Protein AF-A0A455U2C5-F1 (afdb_monomer_lite)

Sequence (178 aa):
MLGRRDIKRYATPMARRLVKVAAYLDAQLLSLKQGSDIDGRQLSRYADRILELHEEDREALLFASRCLSPEPLLVRHCIAVAIHLLDFVGASMPRELRKAIVASGLIHDLGKALVPQVLFKAPHFEASHREAISEHVQLLFDRLHNCQWLSAGIAQAVIRGINERMDGSGYPEGADKG

Secondary structure (DSSP, 8-state):
------GGGSSSHHHHHHHHHHHHHHHHHHHHHTTPPP-HHHHHHHHHHHHHHHHH-HHHHHHHTT--TTS-HHHHHHHHHHHHHHHHH-TTS-HHHHHHHHHHHHHTTGGGGTS-GGGGG-SS--HHHHHHHHHHHHHHHTT-TT-TTS-HHHHIIIIIHTT--TBS--SSS--B--

Organism: NCBI:txid115553

Foldseek 3Di:
DPPDPPLVLFPDPLLSLCVVLLVLLVVVLVCVLVVAFRQQVVLLVVLVVLVVSCVVPVVVLQVSLVRNVVGDPQQSQLSNQLSVQLVVVDDVDDPLLNSLLSSLSNCLQSLQSVFDPVLVVDPDNDPVSVQSSLCSLVSNVVRCPNNVSRPPVSSCCRSQVVQEDCCLPGDDRSDHPD

Structure (mmCIF, N/CA/C/O backbone):
data_AF-A0A455U2C5-F1
#
_entry.id   AF-A0A455U2C5-F1
#
loop_
_atom_site.group_PDB
_atom_site.id
_atom_site.type_symbol
_atom_site.label_atom_id
_atom_site.label_alt_id
_atom_site.label_comp_id
_atom_site.label_asym_id
_atom_site.label_entity_id
_atom_site.label_seq_id
_atom_site.pdbx_PDB_ins_code
_atom_site.Cartn_x
_atom_site.Cartn_y
_atom_site.Cartn_z
_atom_site.occupancy
_atom_site.B_iso_or_equiv
_atom_site.auth_seq_id
_atom_site.auth_comp_id
_atom_site.auth_asym_id
_atom_site.auth_atom_id
_atom_site.pdbx_PDB_model_num
ATOM 1 N N . MET A 1 1 ? 2.029 21.666 -2.057 1.00 36.72 1 MET A N 1
ATOM 2 C CA . MET A 1 1 ? 2.646 21.853 -3.387 1.00 36.72 1 MET A CA 1
ATOM 3 C C . MET A 1 1 ? 3.414 20.576 -3.715 1.00 36.72 1 MET A C 1
ATOM 5 O O . MET A 1 1 ? 4.490 20.375 -3.172 1.00 36.72 1 MET A O 1
ATOM 9 N N . LEU A 1 2 ? 2.824 19.653 -4.485 1.00 45.09 2 LEU A N 1
ATOM 10 C CA . LEU A 1 2 ? 3.528 18.455 -4.963 1.00 45.09 2 LEU A CA 1
ATOM 11 C C . LEU A 1 2 ? 4.598 18.927 -5.952 1.00 45.09 2 LEU A C 1
ATOM 13 O O . LEU A 1 2 ? 4.305 19.171 -7.122 1.00 45.09 2 LEU A O 1
ATOM 17 N N . GLY A 1 3 ? 5.820 19.146 -5.464 1.00 55.16 3 GLY A N 1
ATOM 18 C CA . GLY A 1 3 ? 6.961 19.419 -6.328 1.00 55.16 3 GLY A CA 1
ATOM 19 C C . GLY A 1 3 ? 7.068 18.304 -7.366 1.00 55.16 3 GLY A C 1
ATOM 20 O O . GLY A 1 3 ? 6.919 17.127 -7.034 1.00 55.16 3 GLY A O 1
ATOM 21 N N . ARG A 1 4 ? 7.268 18.667 -8.638 1.00 65.75 4 ARG A N 1
ATOM 22 C CA . ARG A 1 4 ? 7.516 17.699 -9.715 1.00 65.75 4 ARG A CA 1
ATOM 23 C C . ARG A 1 4 ? 8.657 16.782 -9.263 1.00 65.75 4 ARG A C 1
ATOM 25 O O . ARG A 1 4 ? 9.785 17.245 -9.120 1.00 65.75 4 ARG A O 1
ATOM 32 N N . ARG A 1 5 ? 8.358 15.505 -9.004 1.00 78.25 5 ARG A N 1
ATOM 33 C CA . ARG A 1 5 ? 9.378 14.513 -8.650 1.00 78.25 5 ARG A CA 1
ATOM 34 C C . ARG A 1 5 ? 10.386 14.427 -9.789 1.00 78.25 5 ARG A C 1
ATOM 36 O O . ARG A 1 5 ? 10.007 14.157 -10.930 1.00 78.25 5 ARG A O 1
ATOM 43 N N . ASP A 1 6 ? 11.657 14.657 -9.484 1.00 82.81 6 ASP A N 1
ATOM 44 C CA . ASP A 1 6 ? 12.732 14.485 -10.454 1.00 82.81 6 ASP A CA 1
ATOM 45 C C . ASP A 1 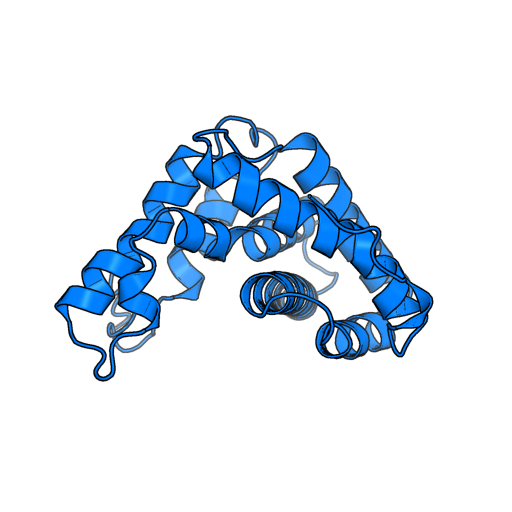6 ? 13.047 12.994 -10.604 1.00 82.81 6 ASP A C 1
ATOM 47 O O . ASP A 1 6 ? 13.771 12.393 -9.808 1.00 82.81 6 ASP A O 1
ATOM 51 N N . ILE A 1 7 ? 12.479 12.395 -11.650 1.00 80.62 7 ILE A N 1
ATOM 52 C CA . ILE A 1 7 ? 12.603 10.970 -11.975 1.00 80.62 7 ILE A CA 1
ATOM 53 C C . ILE A 1 7 ? 14.078 10.551 -12.137 1.00 80.62 7 ILE A C 1
ATOM 55 O O . ILE A 1 7 ? 14.416 9.385 -11.931 1.00 80.62 7 ILE A O 1
ATOM 59 N N . LYS A 1 8 ? 14.993 11.476 -12.459 1.00 79.69 8 LYS A N 1
ATOM 60 C CA . LYS A 1 8 ? 16.416 11.145 -12.619 1.00 79.69 8 LYS A CA 1
ATOM 61 C C . LYS A 1 8 ? 17.093 10.755 -11.301 1.00 79.69 8 LYS A C 1
ATOM 63 O O . LYS A 1 8 ? 18.116 10.080 -11.349 1.00 79.69 8 LYS A O 1
ATOM 68 N N . ARG A 1 9 ? 16.510 11.108 -10.148 1.00 87.25 9 ARG A N 1
ATOM 69 C CA . ARG A 1 9 ? 17.061 10.815 -8.811 1.00 87.25 9 ARG A CA 1
ATOM 70 C C . ARG A 1 9 ? 16.887 9.365 -8.350 1.00 87.25 9 ARG A C 1
ATOM 72 O O . ARG A 1 9 ? 17.484 8.982 -7.351 1.00 87.25 9 ARG A O 1
ATOM 79 N N . TYR A 1 10 ? 16.084 8.559 -9.045 1.00 91.44 10 TYR A N 1
ATOM 80 C CA . TYR A 1 10 ? 15.852 7.161 -8.674 1.00 91.44 10 TYR A CA 1
ATOM 81 C C . TYR A 1 10 ? 16.900 6.261 -9.329 1.00 91.44 10 TYR A C 1
ATOM 83 O O . TYR A 1 10 ? 17.134 6.347 -10.541 1.00 91.44 10 TYR A O 1
ATOM 91 N N . ALA A 1 11 ? 17.493 5.389 -8.511 1.00 89.00 11 ALA A N 1
ATOM 92 C CA . ALA A 1 11 ? 18.678 4.602 -8.849 1.00 89.00 11 ALA A CA 1
ATOM 93 C C . ALA A 1 11 ? 18.453 3.564 -9.961 1.00 89.00 11 ALA A C 1
ATOM 95 O O . ALA A 1 11 ? 19.400 3.213 -10.657 1.00 89.00 11 ALA A O 1
ATOM 96 N N . THR A 1 12 ? 17.217 3.089 -10.160 1.00 94.75 12 THR A N 1
ATOM 97 C CA . THR A 1 12 ? 16.908 2.056 -11.161 1.00 94.75 12 THR A CA 1
ATOM 98 C C . THR A 1 12 ? 15.745 2.448 -12.072 1.00 94.75 12 THR A C 1
ATOM 100 O O . THR A 1 12 ? 14.854 3.199 -11.654 1.00 94.75 12 THR A O 1
ATOM 103 N N . PRO A 1 13 ? 15.690 1.919 -13.311 1.00 95.94 13 PRO A N 1
ATOM 104 C CA . PRO A 1 13 ? 14.524 2.076 -14.179 1.00 95.94 13 PRO A CA 1
ATOM 105 C C . PRO A 1 13 ? 13.225 1.603 -13.517 1.00 95.94 13 PRO A C 1
ATOM 107 O O . PRO A 1 13 ? 12.202 2.274 -13.633 1.00 95.94 13 PRO A O 1
ATOM 110 N N . MET A 1 14 ? 13.268 0.499 -12.765 1.00 97.94 14 MET A N 1
ATOM 111 C CA . MET A 1 14 ? 12.104 -0.015 -12.042 1.00 97.94 14 MET A CA 1
ATOM 112 C C . MET A 1 14 ? 11.643 0.948 -10.932 1.00 97.94 14 MET A C 1
ATOM 114 O O . MET A 1 14 ? 10.457 1.263 -10.845 1.00 97.94 14 MET A O 1
ATOM 118 N N . ALA A 1 15 ? 12.563 1.540 -10.162 1.00 97.31 15 ALA A N 1
ATOM 119 C CA . ALA A 1 15 ? 12.219 2.538 -9.145 1.00 97.31 15 ALA A CA 1
ATOM 120 C C . ALA A 1 15 ? 11.555 3.787 -9.753 1.00 97.31 15 ALA A C 1
ATOM 122 O O . ALA A 1 15 ? 10.581 4.305 -9.209 1.00 97.31 15 ALA A O 1
ATOM 123 N N . ARG A 1 16 ? 11.993 4.219 -10.945 1.00 96.75 16 ARG A N 1
ATOM 124 C CA . ARG A 1 16 ? 11.348 5.317 -11.695 1.00 96.75 16 ARG A CA 1
ATOM 125 C C . ARG A 1 16 ? 9.890 5.018 -12.051 1.00 96.75 16 ARG A C 1
ATOM 127 O O . ARG A 1 16 ? 9.082 5.940 -12.157 1.00 96.75 16 ARG A O 1
ATOM 134 N N . ARG A 1 17 ? 9.528 3.745 -12.228 1.00 97.00 17 ARG A N 1
ATOM 135 C CA . ARG A 1 17 ? 8.152 3.319 -12.543 1.00 97.00 17 ARG A CA 1
ATOM 136 C C . ARG A 1 17 ? 7.239 3.340 -11.315 1.00 97.00 17 ARG A C 1
ATOM 138 O O . ARG A 1 17 ? 6.036 3.536 -11.480 1.00 97.00 17 ARG A O 1
ATOM 145 N N . LEU A 1 18 ? 7.802 3.231 -10.110 1.00 97.94 18 LEU A N 1
ATOM 146 C CA . LEU A 1 18 ? 7.079 3.349 -8.837 1.00 97.94 18 LEU A CA 1
ATOM 147 C C . LEU A 1 18 ? 6.787 4.803 -8.430 1.00 97.94 18 LEU A C 1
ATOM 149 O O . LEU A 1 18 ? 5.923 5.040 -7.592 1.00 97.94 18 LEU A O 1
ATOM 153 N N . VAL A 1 19 ? 7.417 5.792 -9.072 1.00 96.12 19 VAL A N 1
ATOM 154 C CA . VAL A 1 19 ? 7.234 7.232 -8.790 1.00 96.12 19 VAL A CA 1
ATOM 155 C C . VAL A 1 19 ? 5.768 7.662 -8.813 1.00 96.12 19 VAL A C 1
ATOM 157 O O . VAL A 1 19 ? 5.344 8.469 -7.991 1.00 96.12 19 VAL A O 1
ATOM 160 N N . LYS A 1 20 ? 4.970 7.130 -9.747 1.00 96.31 20 LYS A N 1
ATOM 161 C CA . LYS A 1 20 ? 3.538 7.462 -9.829 1.00 96.31 20 LYS A CA 1
ATOM 162 C C . LYS A 1 20 ? 2.725 6.829 -8.696 1.00 96.31 20 LYS A C 1
ATOM 164 O O . LYS A 1 20 ? 1.786 7.459 -8.226 1.00 96.31 20 LYS A O 1
ATOM 169 N N . VAL A 1 21 ? 3.116 5.637 -8.236 1.00 98.31 21 VAL A N 1
ATOM 170 C CA . VAL A 1 21 ? 2.519 4.992 -7.055 1.00 98.31 21 VAL A CA 1
ATOM 171 C C . VAL A 1 21 ? 2.825 5.830 -5.815 1.00 98.31 21 VAL A C 1
ATOM 173 O O . VAL A 1 21 ? 1.915 6.191 -5.079 1.00 98.31 21 VAL A O 1
ATOM 176 N N . ALA A 1 22 ? 4.087 6.230 -5.635 1.00 97.94 22 ALA A N 1
ATOM 177 C CA . ALA A 1 22 ? 4.491 7.092 -4.528 1.00 97.94 22 ALA A CA 1
ATOM 178 C C . ALA A 1 22 ? 3.760 8.444 -4.551 1.00 97.94 22 ALA A C 1
ATOM 180 O O . ALA A 1 22 ? 3.251 8.896 -3.528 1.00 97.94 22 ALA A O 1
ATOM 181 N N . ALA A 1 23 ? 3.622 9.048 -5.737 1.00 97.06 23 ALA A N 1
ATOM 182 C CA . ALA A 1 23 ? 2.879 10.292 -5.914 1.00 97.06 23 ALA A CA 1
ATOM 183 C C . ALA A 1 23 ? 1.405 10.185 -5.556 1.00 97.06 23 ALA A C 1
ATOM 185 O O . ALA A 1 23 ? 0.847 11.126 -4.993 1.00 97.06 23 ALA A O 1
ATOM 186 N N . TYR A 1 24 ? 0.793 9.050 -5.868 1.00 98.25 24 TYR A N 1
ATOM 187 C CA . TYR A 1 24 ? -0.561 8.763 -5.444 1.00 98.25 24 TYR A CA 1
ATOM 188 C C . TYR A 1 24 ? -0.665 8.670 -3.923 1.00 98.25 24 TYR A C 1
ATOM 190 O O . TYR A 1 24 ? -1.481 9.388 -3.355 1.00 98.25 24 TYR A O 1
ATOM 198 N N . LEU A 1 25 ? 0.183 7.876 -3.263 1.00 98.44 25 LEU A N 1
ATOM 199 C CA . LEU A 1 25 ? 0.141 7.731 -1.803 1.00 98.44 25 LEU A CA 1
ATOM 200 C C . LEU A 1 25 ? 0.349 9.070 -1.083 1.00 98.44 25 LEU A C 1
ATOM 202 O O . LEU A 1 25 ? -0.410 9.399 -0.176 1.00 98.44 25 LEU A O 1
ATOM 206 N N . ASP A 1 26 ? 1.301 9.887 -1.535 1.00 96.62 26 ASP A N 1
ATOM 207 C CA . ASP A 1 26 ? 1.502 11.239 -0.997 1.00 96.62 26 ASP A CA 1
ATOM 208 C C . ASP A 1 26 ? 0.273 12.138 -1.170 1.00 96.62 26 ASP A C 1
ATOM 210 O O . ASP A 1 26 ? -0.087 12.893 -0.264 1.00 96.62 26 ASP A O 1
ATOM 214 N N . ALA A 1 27 ? -0.381 12.074 -2.332 1.00 97.38 27 ALA A N 1
ATOM 215 C CA . ALA A 1 27 ? -1.607 12.824 -2.567 1.00 97.38 27 ALA A CA 1
ATOM 216 C C . ALA A 1 27 ? -2.740 12.335 -1.651 1.00 97.38 27 ALA A C 1
ATOM 218 O O . ALA A 1 27 ? -3.435 13.162 -1.067 1.00 97.38 27 ALA A O 1
ATOM 219 N N . GLN A 1 28 ? -2.880 11.018 -1.460 1.00 97.88 28 GLN A N 1
ATOM 220 C CA . GLN A 1 28 ? -3.874 10.446 -0.548 1.00 97.88 28 GLN A CA 1
ATOM 221 C C . GLN A 1 28 ? -3.633 10.863 0.904 1.00 97.88 28 GLN A C 1
ATOM 223 O O . GLN A 1 28 ? -4.586 11.221 1.587 1.00 97.88 28 GLN A O 1
ATOM 228 N N . LEU A 1 29 ? -2.379 10.913 1.370 1.00 97.00 29 LEU A N 1
ATOM 229 C CA . LEU A 1 29 ? -2.053 11.422 2.709 1.00 97.00 29 LEU A CA 1
ATOM 230 C C . LEU A 1 29 ? -2.555 12.858 2.918 1.00 97.00 29 LEU A C 1
ATOM 232 O O . LEU A 1 29 ? -3.045 13.191 3.997 1.00 97.00 29 LEU A O 1
ATOM 236 N N . LEU A 1 30 ? -2.433 13.717 1.902 1.00 96.00 30 LEU A N 1
ATOM 237 C CA . LEU A 1 30 ? -2.939 15.087 1.966 1.00 96.00 30 LEU A CA 1
ATOM 238 C C . LEU A 1 30 ? -4.473 15.130 1.927 1.00 96.00 30 LEU A C 1
ATOM 240 O O . LEU A 1 30 ? -5.072 15.859 2.714 1.00 96.00 30 LEU A O 1
ATOM 244 N N . SER A 1 31 ? -5.097 14.342 1.051 1.00 96.56 31 SER A N 1
ATOM 245 C CA . SER A 1 31 ? -6.557 14.237 0.937 1.00 96.56 31 SER A CA 1
ATOM 246 C C . SER A 1 31 ? -7.204 13.742 2.233 1.00 96.56 31 SER A C 1
ATOM 248 O O . SER A 1 31 ? -8.165 14.348 2.702 1.00 96.56 31 SER A O 1
ATOM 250 N N . LEU A 1 32 ? -6.633 12.717 2.873 1.00 97.25 32 LEU A N 1
ATOM 251 C CA . LEU A 1 32 ? -7.098 12.203 4.165 1.00 97.25 32 LEU A CA 1
ATOM 252 C C . LEU A 1 32 ? -7.067 13.288 5.245 1.00 97.25 32 LEU A C 1
ATOM 254 O O . LEU A 1 32 ? -8.049 13.483 5.956 1.00 97.25 32 LEU A O 1
ATOM 258 N N . LYS A 1 33 ? -5.980 14.066 5.325 1.00 95.75 33 LYS A N 1
ATOM 259 C CA . LYS A 1 33 ? -5.869 15.196 6.269 1.00 95.75 33 LYS A CA 1
ATOM 260 C C . LYS A 1 33 ? -6.900 16.300 6.025 1.00 95.75 33 LYS A C 1
ATOM 262 O O . LYS A 1 33 ? -7.193 17.062 6.938 1.00 95.75 33 LYS A O 1
ATOM 267 N N . GLN A 1 34 ? -7.436 16.392 4.811 1.00 96.50 34 GLN A N 1
ATOM 268 C CA . GLN A 1 34 ? -8.520 17.309 4.446 1.00 96.50 34 GLN A CA 1
ATOM 269 C C . GLN A 1 34 ? -9.910 16.687 4.653 1.00 96.50 34 GLN A C 1
ATOM 271 O O . GLN A 1 34 ? -10.913 17.293 4.290 1.00 96.50 34 GLN A O 1
ATOM 276 N N . GLY A 1 35 ? -9.983 15.481 5.223 1.00 96.62 35 GLY A N 1
ATOM 277 C CA . GLY A 1 35 ? -11.231 14.774 5.484 1.00 96.62 35 GLY A CA 1
ATOM 278 C C . GLY A 1 35 ? -11.840 14.104 4.253 1.00 96.62 35 GLY A C 1
ATOM 279 O O . GLY A 1 35 ? -13.016 13.757 4.298 1.00 96.62 35 GLY A O 1
ATOM 280 N N . SER A 1 36 ? -11.075 13.928 3.172 1.00 97.44 36 SER A N 1
ATOM 281 C CA . SER A 1 36 ? -11.506 13.158 1.999 1.00 97.44 36 SER A CA 1
ATOM 282 C C . SER A 1 36 ? -11.248 11.662 2.181 1.00 97.44 36 SER A C 1
ATOM 284 O O . SER A 1 36 ? -10.383 11.261 2.958 1.00 97.44 36 SER A O 1
ATOM 286 N N . ASP A 1 37 ? -11.962 10.850 1.410 1.00 98.06 37 ASP A N 1
ATOM 287 C CA . ASP A 1 37 ? -11.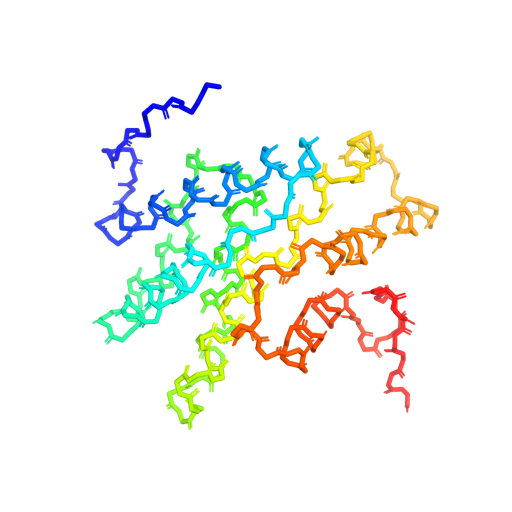771 9.400 1.352 1.00 98.06 37 ASP A CA 1
ATOM 288 C C . ASP A 1 37 ? -10.634 8.998 0.407 1.00 98.06 37 ASP A C 1
ATOM 290 O O . ASP A 1 37 ? -10.166 9.793 -0.415 1.00 98.06 37 ASP A O 1
ATOM 294 N N . ILE A 1 38 ? -10.228 7.728 0.485 1.00 98.44 38 ILE A N 1
ATOM 295 C CA . ILE A 1 38 ? -9.299 7.134 -0.475 1.00 98.44 38 ILE A CA 1
ATOM 296 C C . ILE A 1 38 ? -9.931 7.115 -1.874 1.00 98.44 38 ILE A C 1
ATOM 298 O O . ILE A 1 38 ? -11.035 6.606 -2.075 1.00 98.44 38 ILE A O 1
ATOM 302 N N . ASP A 1 39 ? -9.200 7.605 -2.876 1.00 98.44 39 ASP A N 1
ATOM 303 C CA . ASP A 1 39 ? -9.555 7.457 -4.287 1.00 98.44 39 ASP A CA 1
ATOM 304 C C . ASP A 1 39 ? -9.379 5.990 -4.703 1.00 98.44 39 ASP A C 1
ATOM 306 O O . ASP A 1 39 ? -8.287 5.540 -5.075 1.00 98.44 39 ASP A O 1
ATOM 310 N N . GLY A 1 40 ? -10.482 5.242 -4.637 1.00 98.25 40 GLY A N 1
ATOM 311 C CA . GLY A 1 40 ? -10.522 3.820 -4.957 1.00 98.25 40 GLY A CA 1
ATOM 312 C C . GLY A 1 40 ? -10.212 3.503 -6.421 1.00 98.25 40 GLY A C 1
ATOM 313 O O . GLY A 1 40 ? -9.695 2.422 -6.710 1.00 98.25 40 GLY A O 1
ATOM 314 N N . ARG A 1 41 ? -10.458 4.428 -7.359 1.00 98.50 41 ARG A N 1
ATOM 315 C CA . ARG A 1 41 ? -10.153 4.216 -8.785 1.00 98.50 41 ARG A CA 1
ATOM 316 C C . ARG A 1 41 ? -8.647 4.248 -9.015 1.00 98.50 41 ARG A C 1
ATOM 318 O O . ARG A 1 41 ? -8.107 3.366 -9.686 1.00 98.50 41 ARG A O 1
ATOM 325 N N . GLN A 1 42 ? -7.967 5.251 -8.465 1.00 98.50 42 GLN A N 1
ATOM 326 C CA . GLN A 1 42 ? -6.508 5.329 -8.539 1.00 98.50 42 GLN A CA 1
ATOM 327 C C . GLN A 1 42 ? -5.856 4.197 -7.743 1.00 98.50 42 GLN A C 1
ATOM 329 O O . GLN A 1 42 ? -4.897 3.608 -8.239 1.00 98.50 42 GLN A O 1
ATOM 334 N N . LEU A 1 43 ? -6.413 3.826 -6.581 1.00 98.81 43 LEU A N 1
ATOM 335 C CA . LEU A 1 43 ? -5.934 2.674 -5.814 1.00 98.81 43 LEU A CA 1
ATOM 336 C C . LEU A 1 43 ? -5.931 1.401 -6.663 1.00 98.81 43 LEU A C 1
ATOM 338 O O . LEU A 1 43 ? -4.901 0.739 -6.768 1.00 98.81 43 LEU A O 1
ATOM 342 N N . SER A 1 44 ? -7.059 1.096 -7.316 1.00 98.75 44 SER A N 1
ATOM 343 C CA . SER A 1 44 ? -7.188 -0.066 -8.204 1.00 98.75 44 SER A CA 1
ATOM 344 C C . SER A 1 44 ? -6.113 -0.051 -9.280 1.00 98.75 44 SER A C 1
ATOM 346 O O . SER A 1 44 ? -5.418 -1.043 -9.485 1.00 98.75 44 SER A O 1
ATOM 348 N N . ARG A 1 45 ? -5.962 1.092 -9.954 1.00 98.75 45 ARG A N 1
ATOM 349 C CA . ARG A 1 45 ? -4.995 1.267 -11.036 1.00 98.75 45 ARG A CA 1
ATOM 350 C C . ARG A 1 45 ? -3.555 1.051 -10.565 1.00 98.75 45 ARG A C 1
ATOM 352 O O . ARG A 1 45 ? -2.768 0.447 -11.287 1.00 98.75 45 ARG A O 1
ATOM 359 N N . TYR A 1 46 ? -3.178 1.574 -9.400 1.00 98.81 46 TYR A N 1
ATOM 360 C CA . TYR A 1 46 ? -1.812 1.424 -8.897 1.00 98.81 46 TYR A CA 1
ATOM 361 C C . TYR A 1 46 ? -1.545 0.048 -8.291 1.00 98.81 46 TYR A C 1
ATOM 363 O O . TYR A 1 46 ? -0.418 -0.430 -8.401 1.00 98.81 46 TYR A O 1
ATOM 371 N N . ALA A 1 47 ? -2.564 -0.619 -7.746 1.00 98.81 47 ALA A N 1
ATOM 372 C CA . ALA A 1 47 ? -2.467 -2.027 -7.389 1.00 98.81 47 ALA A CA 1
ATOM 373 C C . ALA A 1 47 ? -2.212 -2.884 -8.637 1.00 98.81 47 ALA A C 1
ATOM 375 O O . ALA A 1 47 ? -1.227 -3.618 -8.673 1.00 98.81 47 ALA A O 1
ATOM 376 N N . ASP A 1 48 ? -3.006 -2.707 -9.701 1.00 98.75 48 ASP A N 1
ATOM 377 C CA . ASP A 1 48 ? -2.778 -3.381 -10.987 1.00 98.75 48 ASP A CA 1
ATOM 378 C C . ASP A 1 48 ? -1.379 -3.109 -11.533 1.00 98.75 48 ASP A C 1
ATOM 380 O O . ASP A 1 48 ? -0.695 -4.034 -11.965 1.00 98.75 48 ASP A O 1
ATOM 384 N N . ARG A 1 49 ? -0.911 -1.862 -11.422 1.00 98.62 49 ARG A N 1
ATOM 385 C CA . ARG A 1 49 ? 0.440 -1.508 -11.845 1.00 98.62 49 ARG A CA 1
ATOM 386 C C . ARG A 1 49 ? 1.510 -2.297 -11.092 1.00 98.62 49 ARG A C 1
ATOM 388 O O . ARG A 1 49 ? 2.466 -2.728 -11.718 1.00 98.62 49 ARG A O 1
ATOM 395 N N . ILE A 1 50 ? 1.392 -2.473 -9.778 1.00 98.75 50 ILE A N 1
ATOM 396 C CA . ILE A 1 50 ? 2.364 -3.271 -9.014 1.00 98.75 50 ILE A CA 1
ATOM 397 C C . ILE A 1 50 ? 2.334 -4.736 -9.454 1.00 98.75 50 ILE A C 1
ATOM 399 O O . ILE A 1 50 ? 3.401 -5.322 -9.622 1.00 98.75 50 ILE A O 1
ATOM 403 N N . LEU A 1 51 ? 1.145 -5.301 -9.694 1.00 98.69 51 LEU A N 1
ATOM 404 C CA . LEU A 1 51 ? 1.012 -6.668 -10.205 1.00 98.69 51 LEU A CA 1
ATOM 405 C C . LEU A 1 51 ? 1.722 -6.828 -11.556 1.00 98.69 51 LEU A C 1
ATOM 407 O O . LEU A 1 51 ? 2.524 -7.741 -11.708 1.00 98.69 51 LEU A O 1
ATOM 411 N N . GLU A 1 52 ? 1.496 -5.908 -12.497 1.00 98.50 52 GLU A N 1
ATOM 412 C CA . GLU A 1 52 ? 2.168 -5.911 -13.805 1.00 98.50 52 GLU A CA 1
ATOM 413 C C . GLU A 1 52 ? 3.695 -5.833 -13.675 1.00 98.50 52 GLU A C 1
ATOM 415 O O . GLU A 1 52 ? 4.413 -6.553 -14.359 1.00 98.50 52 GLU A O 1
ATOM 420 N N . LEU A 1 53 ? 4.207 -4.955 -12.803 1.00 98.56 53 LEU A N 1
ATOM 421 C CA . LEU A 1 53 ? 5.651 -4.813 -12.591 1.00 98.56 53 LEU A CA 1
ATOM 422 C C . LEU A 1 53 ? 6.270 -6.080 -11.999 1.00 98.56 53 LEU A C 1
ATOM 424 O O . LEU A 1 53 ? 7.402 -6.414 -12.336 1.00 98.56 53 LEU A O 1
ATOM 428 N N . HIS A 1 54 ? 5.535 -6.759 -11.120 1.00 98.38 54 HIS A N 1
ATOM 429 C CA . HIS A 1 54 ? 5.972 -8.004 -10.503 1.00 98.38 54 HIS A CA 1
ATOM 430 C C . HIS A 1 54 ? 5.997 -9.152 -11.516 1.00 98.38 54 HIS A C 1
ATOM 432 O O . HIS A 1 54 ? 6.907 -9.973 -11.493 1.00 98.38 54 HIS A O 1
ATOM 438 N N . GLU A 1 55 ? 4.996 -9.214 -12.397 1.00 97.56 55 GLU A N 1
ATOM 439 C CA . GLU A 1 55 ? 4.913 -10.208 -13.474 1.00 97.56 55 GLU A CA 1
ATOM 440 C C . GLU A 1 55 ? 5.977 -9.975 -14.557 1.00 97.56 55 GLU A C 1
ATOM 442 O O . GLU A 1 55 ? 6.472 -10.935 -15.140 1.00 97.56 55 GLU A O 1
ATOM 447 N N . GLU A 1 56 ? 6.360 -8.719 -14.800 1.00 97.81 56 GLU A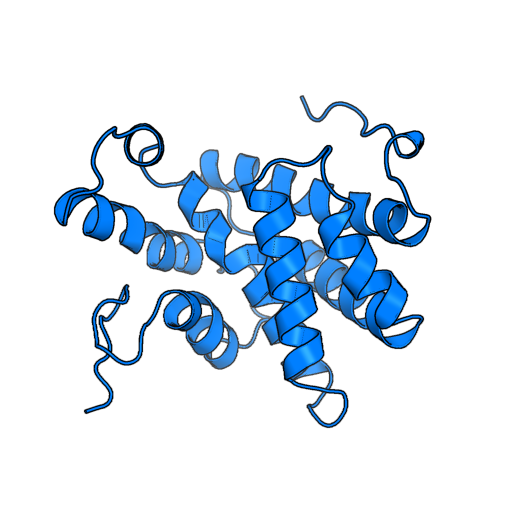 N 1
ATOM 448 C CA . GLU A 1 56 ? 7.412 -8.362 -15.753 1.00 97.81 56 GLU A CA 1
ATOM 449 C C . GLU A 1 56 ? 8.821 -8.694 -15.243 1.00 97.81 56 GLU A C 1
ATOM 451 O O . GLU A 1 56 ? 9.604 -9.301 -15.969 1.00 97.81 56 GLU A O 1
ATOM 456 N N . ASP A 1 57 ? 9.158 -8.274 -14.019 1.00 98.31 57 ASP A N 1
ATOM 457 C CA . ASP A 1 57 ? 10.469 -8.524 -13.413 1.00 98.31 5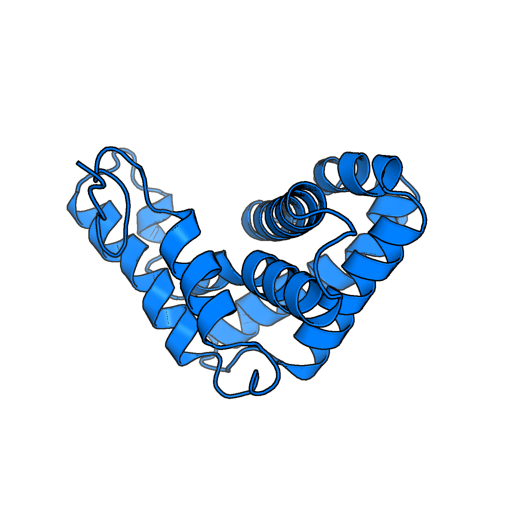7 ASP A CA 1
ATOM 458 C C . ASP A 1 57 ? 10.379 -8.453 -11.879 1.00 98.31 57 ASP A C 1
ATOM 460 O O . ASP A 1 57 ? 10.520 -7.391 -11.254 1.00 98.31 57 ASP A O 1
ATOM 464 N N . ARG A 1 58 ? 10.131 -9.620 -11.274 1.00 97.81 58 ARG A N 1
ATOM 465 C CA . ARG A 1 58 ? 10.010 -9.814 -9.823 1.00 97.81 58 ARG A CA 1
ATOM 466 C C . ARG A 1 58 ? 11.224 -9.282 -9.060 1.00 97.81 58 ARG A C 1
ATOM 468 O O . ARG A 1 58 ? 11.061 -8.503 -8.118 1.00 97.81 58 ARG A O 1
ATOM 475 N N . GLU A 1 59 ? 12.431 -9.687 -9.452 1.00 98.31 59 GLU A N 1
ATOM 476 C CA . GLU A 1 59 ? 13.665 -9.335 -8.737 1.00 98.31 59 GLU A CA 1
ATOM 477 C C . GLU A 1 59 ? 13.938 -7.833 -8.817 1.00 98.31 59 GLU A C 1
ATOM 479 O O . GLU A 1 59 ? 14.249 -7.193 -7.806 1.00 98.31 59 GLU A O 1
ATOM 484 N N . ALA A 1 60 ? 13.755 -7.232 -9.998 1.00 98.44 60 ALA A N 1
ATOM 485 C CA . ALA A 1 60 ? 13.924 -5.795 -10.153 1.00 98.44 60 ALA A CA 1
ATOM 486 C C . ALA A 1 60 ? 12.899 -5.006 -9.333 1.00 98.44 60 ALA A C 1
ATOM 488 O O . ALA A 1 60 ? 13.246 -3.948 -8.799 1.00 98.44 60 ALA A O 1
ATOM 489 N N . LEU A 1 61 ? 11.653 -5.483 -9.212 1.00 98.62 61 LEU A N 1
ATOM 490 C CA . LEU A 1 61 ? 10.632 -4.835 -8.387 1.00 98.62 61 LEU A CA 1
ATOM 491 C C . LEU A 1 61 ? 10.967 -4.922 -6.892 1.00 98.62 61 LEU A C 1
ATOM 493 O O . LEU A 1 61 ? 10.894 -3.907 -6.189 1.00 98.62 61 LEU A O 1
ATOM 497 N N . LEU A 1 62 ? 11.380 -6.099 -6.416 1.00 98.38 62 LEU A N 1
ATOM 498 C CA . LEU A 1 62 ? 11.817 -6.301 -5.033 1.00 98.38 62 LEU A CA 1
ATOM 499 C C . LEU A 1 62 ? 12.999 -5.392 -4.693 1.00 98.38 62 LEU A C 1
ATOM 501 O O . LEU A 1 62 ? 12.960 -4.687 -3.680 1.00 98.38 62 LEU A O 1
ATOM 505 N N . PHE A 1 63 ? 14.002 -5.316 -5.569 1.00 98.19 63 PHE A N 1
ATOM 506 C CA . PHE A 1 63 ? 15.127 -4.399 -5.402 1.00 98.1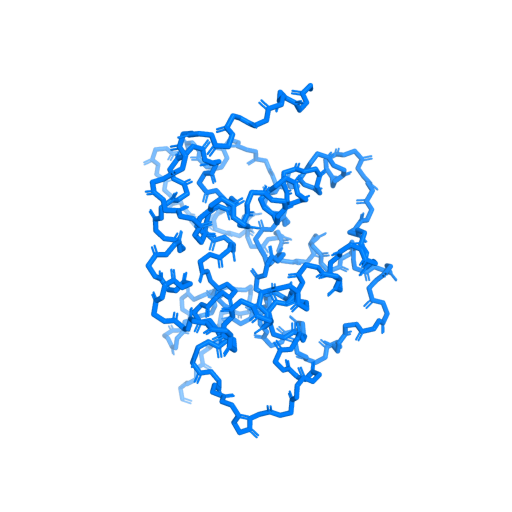9 63 PHE A CA 1
ATOM 507 C C . PHE A 1 63 ? 14.676 -2.929 -5.426 1.00 98.19 63 PHE A C 1
ATOM 509 O O . PHE A 1 63 ? 15.043 -2.140 -4.552 1.00 98.19 63 PHE A O 1
ATOM 516 N N . ALA A 1 64 ? 13.809 -2.556 -6.372 1.00 97.88 64 ALA A N 1
ATOM 517 C CA . ALA A 1 64 ? 13.299 -1.194 -6.505 1.00 97.88 64 ALA A CA 1
ATOM 518 C C . ALA A 1 64 ? 12.515 -0.708 -5.280 1.00 97.88 64 ALA A C 1
ATOM 520 O O . ALA A 1 64 ? 12.561 0.490 -4.993 1.00 97.88 64 ALA A O 1
ATOM 521 N N . SER A 1 65 ? 11.865 -1.604 -4.526 1.00 96.31 65 SER A N 1
ATOM 522 C CA . SER A 1 65 ? 11.191 -1.264 -3.261 1.00 96.31 65 SER A CA 1
ATOM 523 C C . SER A 1 65 ? 12.131 -0.603 -2.237 1.00 96.31 65 SER A C 1
ATOM 525 O O . SER A 1 65 ? 11.690 0.177 -1.392 1.00 96.31 65 SER A O 1
ATOM 527 N N . ARG A 1 66 ? 13.445 -0.852 -2.346 1.00 95.56 66 ARG A N 1
ATOM 528 C CA . ARG A 1 66 ? 14.499 -0.274 -1.496 1.00 95.56 66 ARG A CA 1
ATOM 529 C C . ARG A 1 66 ? 15.161 0.964 -2.101 1.00 95.56 66 ARG A C 1
ATOM 531 O O . ARG A 1 66 ? 15.866 1.686 -1.403 1.00 95.56 66 ARG A O 1
ATOM 538 N N . CYS A 1 67 ? 14.883 1.271 -3.366 1.00 96.06 67 CYS A N 1
ATOM 539 C CA . CYS A 1 67 ? 15.473 2.385 -4.114 1.00 96.06 67 CYS A CA 1
ATOM 540 C C . CYS A 1 67 ? 14.577 3.640 -4.164 1.00 96.06 67 CYS A C 1
ATOM 542 O O . CYS A 1 67 ? 14.693 4.451 -5.084 1.00 96.06 67 CYS A O 1
ATOM 544 N N . LEU A 1 68 ? 13.689 3.810 -3.181 1.00 95.62 68 LEU A N 1
ATOM 545 C CA . LEU A 1 68 ? 12.756 4.940 -3.061 1.00 95.62 68 LEU A CA 1
ATOM 546 C C . LEU A 1 68 ? 13.186 5.951 -1.984 1.00 95.62 68 LEU A C 1
ATOM 548 O O . LEU A 1 68 ? 12.345 6.589 -1.360 1.00 95.62 68 LEU A O 1
ATOM 552 N N . SER A 1 69 ? 14.492 6.112 -1.746 1.00 92.94 69 SER A N 1
ATOM 553 C CA . SER A 1 69 ? 15.016 7.042 -0.732 1.00 92.94 69 SER A CA 1
ATOM 554 C C . SER A 1 69 ? 14.586 8.513 -0.885 1.00 92.94 69 SER A C 1
ATOM 556 O O . SER A 1 69 ? 14.509 9.177 0.149 1.00 92.94 69 SER A O 1
ATOM 558 N N . PRO A 1 70 ? 14.253 9.043 -2.087 1.00 93.50 70 PRO A N 1
ATOM 559 C CA . PRO A 1 70 ? 13.688 10.388 -2.199 1.00 93.50 70 PRO A CA 1
ATOM 560 C C . PRO A 1 70 ? 12.265 10.528 -1.633 1.00 93.50 70 PRO A C 1
ATOM 562 O O . PRO A 1 70 ? 11.813 11.653 -1.434 1.00 93.50 70 PRO A O 1
ATOM 565 N N . GLU A 1 71 ? 11.545 9.423 -1.414 1.00 94.69 71 GLU A N 1
ATOM 566 C CA . GLU A 1 71 ? 10.165 9.431 -0.921 1.00 94.69 71 GLU A CA 1
ATOM 567 C C . GLU A 1 71 ? 10.098 9.446 0.619 1.00 94.69 71 GLU A C 1
ATOM 569 O O . GLU A 1 71 ? 10.980 8.894 1.296 1.00 94.69 71 GLU A O 1
ATOM 574 N N . PRO A 1 72 ? 9.020 10.007 1.203 1.00 94.38 72 PRO A N 1
ATOM 575 C CA . PRO A 1 72 ? 8.779 9.941 2.641 1.00 94.38 72 PRO A CA 1
ATOM 576 C C . PRO A 1 72 ? 8.791 8.503 3.180 1.00 94.38 72 PRO A C 1
ATOM 578 O O . PRO A 1 72 ? 8.350 7.567 2.510 1.00 94.38 72 PRO A O 1
ATOM 581 N N . LEU A 1 73 ? 9.250 8.329 4.428 1.00 94.50 73 LEU A N 1
ATOM 582 C CA . LEU A 1 73 ? 9.368 7.014 5.080 1.00 94.50 73 LEU A CA 1
ATOM 583 C C . LEU A 1 73 ? 8.059 6.207 5.037 1.00 94.50 73 LEU A C 1
ATOM 585 O O . LEU A 1 73 ? 8.088 5.024 4.709 1.00 94.50 73 LEU A O 1
ATOM 589 N N . LEU A 1 74 ? 6.922 6.846 5.314 1.00 95.38 74 LEU A N 1
ATOM 590 C CA . LEU A 1 74 ? 5.614 6.188 5.296 1.00 95.38 74 LEU A CA 1
ATOM 591 C C . LEU A 1 74 ? 5.251 5.653 3.901 1.00 95.38 74 LEU A C 1
ATOM 593 O O . LEU A 1 74 ? 4.789 4.524 3.770 1.00 95.38 74 LEU A O 1
ATOM 597 N N . VAL A 1 75 ? 5.518 6.436 2.853 1.00 97.69 75 VAL A N 1
ATOM 598 C CA . VAL A 1 75 ? 5.220 6.064 1.462 1.00 97.69 75 VAL A CA 1
ATOM 599 C C . VAL A 1 75 ? 6.077 4.890 1.010 1.00 97.69 75 VAL A C 1
ATOM 601 O O . VAL A 1 75 ? 5.549 3.913 0.480 1.00 97.69 75 VAL A O 1
ATOM 604 N N . ARG A 1 76 ? 7.395 4.945 1.250 1.00 97.00 76 ARG A N 1
ATOM 605 C CA . ARG A 1 76 ? 8.283 3.825 0.900 1.00 97.00 76 ARG A CA 1
ATOM 606 C C . ARG A 1 76 ? 7.949 2.560 1.695 1.00 97.00 76 ARG A C 1
ATOM 608 O O . ARG A 1 76 ? 8.031 1.475 1.131 1.00 97.00 76 ARG A O 1
ATOM 615 N N . HIS A 1 77 ? 7.539 2.695 2.962 1.00 97.56 77 HIS A N 1
ATOM 616 C CA . HIS A 1 77 ? 7.087 1.575 3.795 1.00 97.56 77 HIS A CA 1
ATOM 617 C C . HIS A 1 77 ? 5.851 0.901 3.195 1.00 97.56 77 HIS A C 1
ATOM 619 O O . HIS A 1 77 ? 5.882 -0.298 2.937 1.00 97.56 77 HIS A O 1
ATOM 625 N N . CYS A 1 78 ? 4.814 1.674 2.866 1.00 98.56 78 CYS A N 1
ATOM 626 C CA . CYS A 1 78 ? 3.592 1.142 2.260 1.00 98.56 78 CYS A CA 1
ATOM 627 C C . CYS A 1 78 ? 3.856 0.431 0.922 1.00 98.56 78 CYS A C 1
ATOM 629 O O . CYS A 1 78 ? 3.349 -0.665 0.689 1.00 98.56 78 CYS A O 1
ATOM 631 N N . ILE A 1 79 ? 4.691 1.016 0.052 1.00 98.75 79 ILE A N 1
ATOM 632 C CA . ILE A 1 79 ? 5.060 0.390 -1.229 1.00 98.75 79 ILE A CA 1
ATOM 633 C C . ILE A 1 79 ? 5.836 -0.910 -1.001 1.00 98.75 79 ILE A C 1
ATOM 635 O O . ILE A 1 79 ? 5.531 -1.918 -1.635 1.00 98.75 79 ILE A O 1
ATOM 639 N N . ALA A 1 80 ? 6.822 -0.906 -0.099 1.00 98.56 80 ALA A N 1
ATOM 640 C CA . ALA A 1 80 ? 7.614 -2.094 0.192 1.00 98.56 80 ALA A CA 1
ATOM 641 C C . ALA A 1 80 ? 6.747 -3.225 0.758 1.00 98.56 80 ALA A C 1
ATOM 643 O O . ALA A 1 80 ? 6.836 -4.350 0.274 1.00 98.56 80 ALA A O 1
ATOM 644 N N . VAL A 1 81 ? 5.872 -2.927 1.723 1.00 98.56 81 VAL A N 1
ATOM 645 C CA . VAL A 1 81 ? 4.923 -3.897 2.284 1.00 98.56 81 VAL A CA 1
ATOM 646 C C . VAL A 1 81 ? 4.028 -4.483 1.195 1.00 98.56 81 VAL A C 1
ATOM 648 O O . VAL A 1 81 ? 3.928 -5.700 1.095 1.00 98.56 81 VAL A O 1
ATOM 651 N N . ALA A 1 82 ? 3.425 -3.651 0.340 1.00 98.75 82 ALA A N 1
ATOM 652 C CA . ALA A 1 82 ? 2.557 -4.132 -0.734 1.00 98.75 82 ALA A CA 1
ATOM 653 C C . ALA A 1 82 ? 3.286 -5.082 -1.701 1.00 98.75 82 ALA A C 1
ATOM 655 O O . ALA A 1 82 ? 2.743 -6.123 -2.070 1.00 98.75 82 ALA A O 1
ATOM 656 N N . ILE A 1 83 ? 4.525 -4.745 -2.080 1.00 98.75 83 ILE A N 1
ATOM 657 C CA . ILE A 1 83 ? 5.363 -5.580 -2.951 1.00 98.75 83 ILE A CA 1
ATOM 658 C C . ILE A 1 83 ? 5.723 -6.901 -2.258 1.00 98.75 83 ILE A C 1
ATOM 660 O O . ILE A 1 83 ? 5.607 -7.955 -2.873 1.00 98.75 83 ILE A O 1
ATOM 664 N N . HIS A 1 84 ? 6.119 -6.872 -0.984 1.00 98.56 84 HIS A N 1
ATOM 665 C CA . HIS A 1 84 ? 6.469 -8.089 -0.246 1.00 98.56 84 HIS A CA 1
ATOM 666 C C . HIS A 1 84 ? 5.265 -8.993 0.027 1.00 98.56 84 HIS A C 1
ATOM 668 O O . HIS A 1 84 ? 5.404 -10.210 -0.026 1.00 98.56 84 HIS A O 1
ATOM 674 N N . LEU A 1 85 ? 4.083 -8.429 0.282 1.00 98.25 85 LEU A N 1
ATOM 675 C CA . LEU A 1 85 ? 2.858 -9.217 0.415 1.00 98.25 85 LEU A CA 1
ATOM 676 C C . LEU A 1 85 ? 2.500 -9.908 -0.902 1.00 98.25 85 LEU A C 1
ATOM 678 O O . LEU A 1 85 ? 2.170 -11.090 -0.886 1.00 98.25 85 LEU A O 1
ATOM 682 N N . LEU A 1 86 ? 2.595 -9.197 -2.032 1.00 98.44 86 LEU A N 1
ATOM 683 C CA . LEU A 1 86 ? 2.391 -9.790 -3.356 1.00 98.44 86 LEU A CA 1
ATOM 684 C C . LEU A 1 86 ? 3.355 -10.949 -3.610 1.00 98.44 86 LEU A C 1
ATOM 686 O O . LEU A 1 86 ? 2.945 -12.000 -4.099 1.00 98.44 86 LEU A O 1
ATOM 690 N N . ASP A 1 87 ? 4.620 -10.737 -3.264 1.00 97.94 87 ASP A N 1
ATOM 691 C CA . ASP A 1 87 ? 5.667 -11.731 -3.419 1.00 97.94 87 ASP A CA 1
ATOM 692 C C . ASP A 1 87 ? 5.399 -12.985 -2.575 1.00 97.94 87 ASP A C 1
ATOM 694 O O . ASP A 1 87 ? 5.495 -14.112 -3.058 1.00 97.94 87 ASP A O 1
ATOM 698 N N . PHE A 1 88 ? 4.978 -12.783 -1.324 1.00 96.75 88 PHE A N 1
ATOM 699 C CA . PHE A 1 88 ? 4.699 -13.856 -0.377 1.00 96.75 88 PHE A CA 1
ATOM 700 C C . PHE A 1 88 ? 3.516 -14.739 -0.795 1.00 96.75 88 PHE A C 1
ATOM 702 O O . PHE A 1 88 ? 3.580 -15.958 -0.652 1.00 96.75 88 PHE A O 1
ATOM 709 N N . VAL A 1 89 ? 2.431 -14.150 -1.313 1.00 95.38 89 VAL A N 1
ATOM 710 C CA . VAL A 1 89 ? 1.230 -14.923 -1.686 1.00 95.38 89 VAL A CA 1
ATOM 711 C C . VAL A 1 89 ? 1.399 -15.732 -2.972 1.00 95.38 89 VAL A C 1
ATOM 713 O O . VAL A 1 89 ? 0.655 -16.688 -3.189 1.00 95.38 89 VAL A O 1
ATOM 716 N N . GLY A 1 90 ? 2.378 -15.372 -3.807 1.00 88.12 90 GLY A N 1
ATOM 717 C CA . GLY A 1 90 ? 2.755 -16.123 -5.000 1.00 88.12 90 GLY A CA 1
ATOM 718 C C . GLY A 1 90 ? 1.705 -16.138 -6.121 1.00 88.12 90 GLY A C 1
ATOM 719 O O . GLY A 1 90 ? 0.566 -15.696 -5.982 1.00 88.12 90 GLY A O 1
ATOM 720 N N . ALA A 1 91 ? 2.098 -16.661 -7.285 1.00 89.25 91 ALA A N 1
ATOM 721 C CA . ALA A 1 91 ? 1.285 -16.612 -8.506 1.00 89.25 91 ALA A CA 1
ATOM 722 C C . ALA A 1 91 ? 0.073 -17.566 -8.519 1.00 89.25 91 ALA A C 1
ATOM 724 O O . ALA A 1 91 ? -0.820 -17.393 -9.347 1.00 89.25 91 ALA A O 1
ATOM 725 N N . SER A 1 92 ? 0.020 -18.555 -7.618 1.00 93.50 92 SER A N 1
ATOM 726 C CA . SER A 1 92 ? -1.100 -19.503 -7.507 1.00 93.50 92 SER A CA 1
ATOM 727 C C . SER A 1 92 ? -2.378 -18.855 -6.968 1.00 93.50 92 SER A C 1
ATOM 729 O O . SER A 1 92 ? -3.475 -19.362 -7.203 1.00 93.50 92 SER A O 1
ATOM 731 N N . MET A 1 93 ? -2.258 -17.726 -6.266 1.00 96.31 93 MET A N 1
ATOM 732 C CA . MET A 1 93 ? -3.406 -16.987 -5.765 1.00 96.31 93 MET A CA 1
ATOM 733 C C . MET A 1 93 ? -4.128 -16.241 -6.907 1.00 96.31 93 MET A C 1
ATOM 735 O O . MET A 1 93 ? -3.471 -15.569 -7.718 1.00 96.31 93 MET A O 1
ATOM 739 N N . PRO A 1 94 ? -5.479 -16.283 -6.961 1.00 97.38 94 PRO A N 1
ATOM 740 C CA . PRO A 1 94 ? -6.259 -15.543 -7.946 1.00 97.38 94 PRO A CA 1
ATOM 741 C C . PRO A 1 94 ? -5.862 -14.070 -8.022 1.00 97.38 94 PRO A C 1
ATOM 743 O O . PRO A 1 94 ? -5.666 -13.406 -7.000 1.00 97.38 94 PRO A O 1
ATOM 746 N N . ARG A 1 95 ? -5.773 -13.547 -9.249 1.00 97.25 95 ARG A N 1
ATOM 747 C CA . ARG A 1 95 ? -5.277 -12.191 -9.510 1.00 97.25 95 ARG A CA 1
ATOM 748 C C . ARG A 1 95 ? -6.047 -11.117 -8.732 1.00 97.25 95 ARG A C 1
ATOM 750 O O . ARG A 1 95 ? -5.426 -10.215 -8.182 1.00 97.25 95 ARG A O 1
ATOM 757 N N . GLU A 1 96 ? -7.368 -11.242 -8.628 1.00 97.12 96 GLU A N 1
ATOM 758 C CA . GLU A 1 96 ? -8.202 -10.291 -7.877 1.00 97.12 96 GLU A CA 1
ATOM 759 C C . GLU A 1 96 ? -7.907 -10.296 -6.370 1.00 97.12 96 GLU A C 1
ATOM 761 O O . GLU A 1 96 ? -7.893 -9.237 -5.743 1.00 97.12 96 GLU A O 1
ATOM 766 N N . LEU A 1 97 ? -7.579 -11.457 -5.787 1.00 98.19 97 LEU A N 1
ATOM 767 C CA . LEU A 1 97 ? -7.153 -11.531 -4.386 1.00 98.19 97 LEU A CA 1
ATOM 768 C C . LEU A 1 97 ? -5.770 -10.902 -4.204 1.00 98.19 97 LEU A C 1
ATOM 770 O O . LEU A 1 97 ? -5.596 -10.075 -3.312 1.00 98.19 97 LEU A O 1
ATOM 774 N N . ARG A 1 98 ? -4.813 -11.201 -5.095 1.00 98.56 98 ARG A N 1
ATOM 775 C CA . ARG A 1 98 ? -3.492 -10.545 -5.102 1.00 98.56 98 ARG A CA 1
ATOM 776 C C . ARG A 1 98 ? -3.618 -9.024 -5.203 1.00 98.56 98 ARG A C 1
ATOM 778 O O . ARG A 1 98 ? -2.963 -8.297 -4.462 1.00 98.56 98 ARG A O 1
ATOM 785 N N . LYS A 1 99 ? -4.497 -8.536 -6.081 1.00 98.69 99 LYS A N 1
ATOM 786 C CA . LYS A 1 99 ? -4.778 -7.108 -6.256 1.00 98.69 99 LYS A CA 1
ATOM 787 C C . LYS A 1 99 ? -5.349 -6.481 -4.987 1.00 98.69 99 LYS A C 1
ATOM 789 O O . LYS A 1 99 ? -4.881 -5.418 -4.587 1.00 98.69 99 LYS A O 1
ATOM 794 N N . ALA A 1 100 ? -6.321 -7.131 -4.346 1.00 98.69 100 ALA A N 1
ATOM 795 C CA . ALA A 1 100 ? -6.876 -6.665 -3.080 1.00 98.69 100 ALA A CA 1
ATOM 796 C C . ALA A 1 100 ? -5.798 -6.599 -1.983 1.00 98.69 100 ALA A C 1
ATOM 798 O O . ALA A 1 100 ? -5.698 -5.591 -1.294 1.00 98.69 100 ALA A O 1
ATOM 799 N N . ILE A 1 101 ? -4.929 -7.611 -1.887 1.00 98.75 101 ILE A N 1
ATOM 800 C CA . ILE A 1 101 ? -3.819 -7.648 -0.922 1.00 98.75 101 ILE A CA 1
ATOM 801 C C . ILE A 1 101 ? -2.832 -6.504 -1.164 1.00 98.75 101 ILE A C 1
ATOM 803 O O . ILE A 1 101 ? -2.470 -5.792 -0.228 1.00 98.75 101 ILE A O 1
ATOM 807 N N . VAL A 1 102 ? -2.435 -6.278 -2.419 1.00 98.81 102 VAL A N 1
ATOM 808 C CA . VAL A 1 102 ? -1.552 -5.163 -2.794 1.00 98.81 102 VAL A CA 1
ATOM 809 C C . VAL A 1 102 ? -2.187 -3.822 -2.458 1.00 98.81 102 VAL A C 1
ATOM 811 O O . VAL A 1 102 ? -1.527 -2.956 -1.892 1.00 98.81 102 VAL A O 1
ATOM 814 N N . ALA A 1 103 ? -3.466 -3.643 -2.779 1.00 98.88 103 ALA A N 1
ATOM 815 C CA . ALA A 1 103 ? -4.187 -2.415 -2.489 1.00 98.88 103 ALA A CA 1
ATOM 816 C C . ALA A 1 103 ? -4.280 -2.143 -0.987 1.00 98.88 103 ALA A C 1
ATOM 818 O O . ALA A 1 103 ? -3.991 -1.030 -0.557 1.00 98.88 103 ALA A O 1
ATOM 819 N N . SER A 1 104 ? -4.603 -3.160 -0.186 1.00 98.81 104 SER A N 1
ATOM 820 C CA . SER A 1 104 ? -4.608 -3.060 1.272 1.00 98.81 104 SER A CA 1
ATOM 821 C C . SER A 1 104 ? -3.217 -2.750 1.825 1.00 98.81 104 SER A C 1
ATOM 823 O O . SER A 1 104 ? -3.085 -1.846 2.642 1.00 98.81 104 SER A O 1
ATOM 825 N N . GLY A 1 105 ? -2.167 -3.411 1.329 1.00 98.69 105 GLY A N 1
ATOM 826 C CA . GLY A 1 105 ? -0.782 -3.128 1.717 1.00 98.69 105 GLY A CA 1
ATOM 827 C C . GLY A 1 105 ? -0.337 -1.705 1.365 1.00 98.69 105 GLY A C 1
ATOM 828 O O . GLY A 1 105 ? 0.337 -1.056 2.164 1.00 98.69 105 GLY A O 1
ATOM 829 N N . LEU A 1 106 ? -0.764 -1.181 0.212 1.00 98.88 106 LEU A N 1
ATOM 830 C CA . LEU A 1 106 ? -0.456 0.184 -0.221 1.00 98.88 106 LEU A CA 1
ATOM 831 C C . LEU A 1 106 ? -1.038 1.249 0.707 1.00 98.88 106 LEU A C 1
ATOM 833 O O . LEU A 1 106 ? -0.455 2.326 0.818 1.00 98.88 106 LEU A O 1
ATOM 837 N N . ILE A 1 107 ? -2.182 0.974 1.335 1.00 98.69 107 ILE A N 1
ATOM 838 C CA . ILE A 1 107 ? -2.897 1.976 2.128 1.00 98.69 107 ILE A CA 1
ATOM 839 C C . ILE A 1 107 ? -2.872 1.725 3.632 1.00 98.69 107 ILE A C 1
ATOM 841 O O . ILE A 1 107 ? -3.254 2.638 4.356 1.00 98.69 107 ILE A O 1
ATOM 845 N N . HIS A 1 108 ? -2.437 0.545 4.098 1.00 98.38 108 HIS A N 1
ATOM 846 C CA . HIS A 1 108 ? -2.637 0.067 5.479 1.00 98.38 108 HIS A CA 1
ATOM 847 C C . HIS A 1 108 ? -2.283 1.095 6.558 1.00 98.38 108 HIS A C 1
ATOM 849 O O . HIS A 1 108 ? -2.965 1.212 7.567 1.00 98.38 108 HIS A O 1
ATOM 855 N N . ASP A 1 109 ? -1.238 1.872 6.300 1.00 97.31 109 ASP A N 1
ATOM 856 C CA . ASP A 1 109 ? -0.638 2.796 7.247 1.00 97.31 109 ASP A CA 1
ATOM 857 C C . ASP A 1 109 ? -1.026 4.265 6.984 1.00 97.31 109 ASP A C 1
ATOM 859 O O . ASP A 1 109 ? -0.627 5.159 7.733 1.00 97.31 109 ASP A O 1
ATOM 863 N N . LEU A 1 110 ? -1.816 4.561 5.941 1.00 97.88 110 LEU A N 1
ATOM 864 C CA . LEU A 1 110 ? -2.196 5.940 5.599 1.00 97.88 110 LEU A CA 1
ATOM 865 C C . LEU A 1 110 ? -3.103 6.581 6.652 1.00 97.88 110 LEU A C 1
ATOM 867 O O . LEU A 1 110 ? -3.084 7.803 6.804 1.00 97.88 110 LEU A O 1
ATOM 871 N N . GLY A 1 111 ? -3.820 5.775 7.441 1.00 96.88 111 GLY A N 1
ATOM 872 C CA . GLY A 1 111 ? -4.563 6.257 8.605 1.00 96.88 111 GLY A CA 1
ATOM 873 C C . GLY A 1 111 ? -3.678 6.981 9.624 1.00 96.88 111 GLY A C 1
ATOM 874 O O . GLY A 1 111 ? -4.161 7.844 10.352 1.00 96.88 111 GLY A O 1
ATOM 875 N N . LYS A 1 112 ? -2.356 6.726 9.647 1.00 95.62 112 LYS A N 1
ATOM 876 C CA . LYS A 1 112 ? -1.410 7.430 10.536 1.00 95.62 112 LYS A CA 1
ATOM 877 C C . LYS A 1 112 ? -1.328 8.929 10.239 1.00 95.62 112 LYS A C 1
ATOM 879 O O . LYS A 1 112 ? -0.830 9.698 11.057 1.00 95.62 112 LYS A O 1
ATOM 884 N N . ALA A 1 113 ? -1.822 9.370 9.082 1.00 93.94 113 ALA A N 1
ATOM 885 C CA . ALA A 1 113 ? -1.982 10.784 8.765 1.00 93.94 113 ALA A CA 1
ATOM 886 C C . ALA A 1 113 ? -3.049 11.484 9.622 1.00 93.94 113 ALA A C 1
ATOM 888 O O . ALA A 1 113 ? -3.009 12.712 9.722 1.00 93.94 113 ALA A O 1
ATOM 889 N N . LEU A 1 114 ? -3.984 10.716 10.190 1.00 95.38 114 LEU A N 1
ATOM 890 C CA . LEU A 1 114 ? -5.159 11.188 10.921 1.00 95.38 114 LEU A CA 1
ATOM 891 C C . LEU A 1 114 ? -4.954 11.198 12.442 1.00 95.38 114 LEU A C 1
ATOM 893 O O . LEU A 1 114 ? -5.712 11.858 13.144 1.00 95.38 114 LEU A O 1
ATOM 897 N N . VAL A 1 115 ? -3.915 10.528 12.948 1.00 94.75 115 VAL A N 1
ATOM 898 C CA . VAL A 1 115 ? -3.567 10.551 14.377 1.00 94.75 115 VAL A CA 1
ATOM 899 C C . VAL A 1 115 ? -2.649 11.741 14.715 1.00 94.75 115 VAL A C 1
ATOM 901 O O . VAL A 1 115 ? -1.922 12.237 13.837 1.00 94.75 115 VAL A O 1
ATOM 904 N N . PRO A 1 116 ? -2.622 12.218 15.975 1.00 91.75 116 PRO A N 1
ATOM 905 C CA . PRO A 1 116 ? -1.761 13.324 16.388 1.00 91.75 116 PRO A CA 1
ATOM 906 C C . PRO A 1 116 ? -0.275 13.064 16.098 1.00 91.75 116 PRO A C 1
ATOM 908 O O . PRO A 1 116 ? 0.348 12.157 16.643 1.00 91.75 116 PRO A O 1
ATOM 911 N N . GLN A 1 117 ? 0.342 13.911 15.269 1.00 89.25 117 GLN A N 1
ATOM 912 C CA . GLN A 1 117 ? 1.721 13.690 14.800 1.00 89.25 117 GLN A CA 1
ATOM 913 C C . GLN A 1 117 ? 2.787 13.833 15.901 1.00 89.25 117 GLN A C 1
ATOM 915 O O . GLN A 1 117 ? 3.933 13.429 15.707 1.00 89.25 117 GLN A O 1
ATOM 920 N N . VAL A 1 118 ? 2.422 14.406 17.054 1.00 86.88 118 VAL A N 1
ATOM 921 C CA . VAL A 1 118 ? 3.278 14.477 18.249 1.00 86.88 118 VAL A CA 1
ATOM 922 C C . VAL A 1 118 ? 3.628 13.084 18.785 1.00 86.88 118 VAL A C 1
ATOM 924 O O . VAL A 1 118 ? 4.736 12.896 19.281 1.00 86.88 118 VAL A O 1
ATOM 927 N N . LEU A 1 119 ? 2.753 12.090 18.581 1.00 87.50 119 LEU A N 1
ATOM 928 C CA . LEU A 1 119 ? 2.960 10.707 19.023 1.00 87.50 119 LEU A CA 1
ATOM 929 C C . LEU A 1 119 ? 4.197 10.068 18.371 1.00 87.50 119 LEU A C 1
ATOM 931 O O . LEU A 1 119 ? 4.923 9.319 19.014 1.00 87.50 119 LEU A O 1
ATOM 935 N N . PHE A 1 120 ? 4.504 10.425 17.118 1.00 84.31 120 PHE A N 1
ATOM 936 C CA . PHE A 1 120 ? 5.683 9.920 16.398 1.00 84.31 120 PHE A CA 1
ATOM 937 C C . PHE A 1 120 ? 6.994 10.622 16.783 1.00 84.31 120 PHE A C 1
ATOM 939 O O . PHE A 1 120 ? 8.052 10.267 16.266 1.00 84.31 120 PHE A O 1
ATOM 946 N N . LYS A 1 121 ? 6.935 11.641 17.648 1.00 84.19 121 LYS A N 1
ATOM 947 C CA . LYS A 1 121 ? 8.096 12.404 18.131 1.00 84.19 121 LYS A CA 1
ATOM 948 C C . LYS A 1 121 ? 8.363 12.189 19.622 1.00 84.19 121 LYS A C 1
ATOM 950 O O . LYS A 1 121 ? 9.274 12.815 20.158 1.00 84.19 121 LYS A O 1
ATOM 955 N N . ALA A 1 122 ? 7.565 11.355 20.288 1.00 81.44 122 ALA A N 1
ATOM 956 C CA . ALA A 1 122 ? 7.725 11.085 21.706 1.00 81.44 122 ALA A CA 1
ATOM 957 C C . ALA A 1 122 ? 9.093 10.418 21.974 1.00 81.44 122 ALA A C 1
ATOM 959 O O . ALA A 1 122 ? 9.450 9.472 21.269 1.00 81.44 122 ALA A O 1
ATOM 960 N N . PRO A 1 123 ? 9.863 10.879 22.981 1.00 78.50 123 PRO A N 1
ATOM 961 C CA . PRO A 1 123 ? 11.156 10.280 23.324 1.00 78.50 123 PRO A CA 1
ATOM 962 C C . PRO A 1 123 ? 11.003 8.862 23.892 1.00 78.50 123 PRO A C 1
ATOM 964 O O . PRO A 1 123 ? 11.909 8.040 23.758 1.00 78.50 123 PRO A O 1
ATOM 967 N N . HIS A 1 124 ? 9.846 8.569 24.495 1.00 81.44 124 HIS A N 1
ATOM 968 C CA . HIS A 1 124 ? 9.490 7.267 25.044 1.00 81.44 124 HIS A CA 1
ATOM 969 C C . HIS A 1 124 ? 8.118 6.832 24.521 1.00 81.44 124 HIS A C 1
ATOM 971 O O . HIS A 1 124 ? 7.162 7.610 24.489 1.00 81.44 124 HIS A O 1
ATOM 977 N N . PHE A 1 125 ? 8.032 5.579 24.076 1.00 78.06 125 PHE A N 1
ATOM 978 C CA . PHE A 1 125 ? 6.803 4.997 23.552 1.00 78.06 125 PHE A CA 1
ATOM 979 C C . PHE A 1 125 ? 6.078 4.244 24.668 1.00 78.06 125 PHE A C 1
ATOM 981 O O . PHE A 1 125 ? 6.502 3.162 25.069 1.00 78.06 125 PHE A O 1
ATOM 988 N N . GLU A 1 126 ? 5.008 4.839 25.183 1.00 82.94 126 GLU A N 1
ATOM 989 C CA . GLU A 1 126 ? 4.214 4.305 26.287 1.00 82.94 126 GLU A CA 1
ATOM 990 C C . GLU A 1 126 ? 2.971 3.572 25.764 1.00 82.94 126 GLU A C 1
ATOM 992 O O . GLU A 1 126 ? 2.629 3.650 24.580 1.00 82.94 126 GLU A O 1
ATOM 997 N N . ALA A 1 127 ? 2.272 2.859 26.650 1.00 81.88 127 ALA A N 1
ATOM 998 C CA . ALA A 1 127 ? 1.050 2.134 26.298 1.00 81.88 127 ALA A CA 1
ATOM 999 C C . ALA A 1 127 ? -0.046 3.065 25.739 1.00 81.88 127 ALA A C 1
ATOM 1001 O O . ALA A 1 127 ? -0.664 2.739 24.730 1.00 81.88 127 ALA A O 1
ATOM 1002 N N . SER A 1 128 ? -0.207 4.259 26.315 1.00 84.00 128 SER A N 1
ATOM 1003 C CA . SER A 1 128 ? -1.146 5.288 25.842 1.00 84.00 128 SER A CA 1
ATOM 1004 C C . SER A 1 128 ? -0.823 5.779 24.424 1.00 84.00 128 SER A C 1
ATOM 1006 O O . SER A 1 128 ? -1.720 5.977 23.606 1.00 84.00 128 SER A O 1
ATOM 1008 N N . HIS A 1 129 ? 0.466 5.921 24.084 1.00 85.38 129 HIS A N 1
ATOM 1009 C CA . HIS A 1 129 ? 0.896 6.253 22.723 1.00 85.38 129 HIS A CA 1
ATOM 1010 C C . HIS A 1 129 ? 0.540 5.137 21.734 1.00 85.38 129 HIS A C 1
ATOM 1012 O O . HIS A 1 129 ? 0.141 5.424 20.604 1.00 85.38 129 HIS A O 1
ATOM 1018 N N . ARG A 1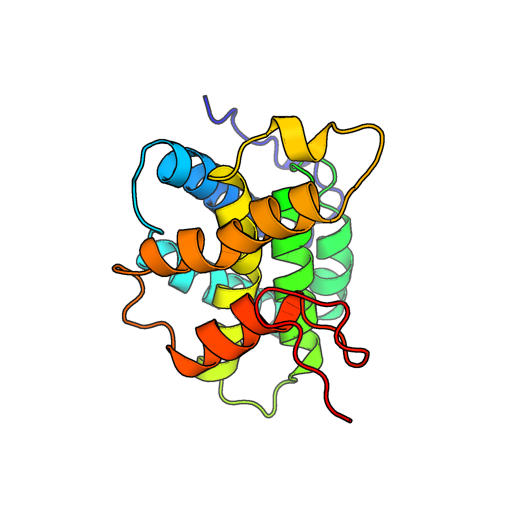 130 ? 0.666 3.869 22.153 1.00 84.19 130 ARG A N 1
ATOM 1019 C CA . ARG A 1 130 ? 0.281 2.711 21.336 1.00 84.19 130 ARG A CA 1
ATOM 1020 C C . ARG A 1 130 ? -1.216 2.692 21.060 1.00 84.19 130 ARG A C 1
ATOM 1022 O O . ARG A 1 130 ? -1.598 2.518 19.908 1.00 84.19 130 ARG A O 1
ATOM 1029 N N . GLU A 1 131 ? -2.027 2.893 22.092 1.00 86.56 131 GLU A N 1
ATOM 1030 C CA . GLU A 1 131 ? -3.487 2.930 21.989 1.00 86.56 131 GLU A CA 1
ATOM 1031 C C . GLU A 1 131 ? -3.933 4.024 21.009 1.00 86.56 131 GLU A C 1
ATOM 1033 O O . GLU A 1 131 ? -4.584 3.720 20.011 1.00 86.56 131 GLU A O 1
ATOM 1038 N N . ALA A 1 132 ? -3.445 5.255 21.180 1.00 89.38 132 ALA A N 1
ATOM 1039 C CA . ALA A 1 132 ? -3.767 6.365 20.282 1.00 89.38 132 ALA A CA 1
ATOM 1040 C C . ALA A 1 132 ? -3.279 6.142 18.836 1.00 89.38 132 ALA A C 1
ATOM 1042 O O . ALA A 1 132 ? -3.936 6.539 17.876 1.00 89.38 132 ALA A O 1
ATOM 1043 N N . ILE A 1 133 ? -2.123 5.495 18.638 1.00 91.56 133 ILE A N 1
ATOM 1044 C CA . ILE A 1 133 ? -1.664 5.141 17.287 1.00 91.56 133 ILE A CA 1
ATOM 1045 C C . ILE A 1 133 ? -2.522 4.029 16.690 1.00 91.56 133 ILE A C 1
ATOM 1047 O O . ILE A 1 133 ? -2.731 4.043 15.479 1.00 91.56 133 ILE A O 1
ATOM 1051 N N . SER A 1 134 ? -3.030 3.084 17.483 1.00 93.44 134 SER A N 1
ATOM 1052 C CA . SER A 1 134 ? -3.850 1.974 16.983 1.00 93.44 134 SER A CA 1
ATOM 1053 C C . SER A 1 134 ? -5.141 2.446 16.300 1.00 93.44 134 SER A C 1
ATOM 1055 O O . SER A 1 134 ? -5.582 1.823 15.331 1.00 93.44 134 SER A O 1
ATOM 1057 N N . GLU A 1 135 ? -5.666 3.611 16.701 1.00 95.62 135 GLU A N 1
ATOM 1058 C CA . GLU A 1 135 ? -6.842 4.253 16.098 1.00 95.62 135 GLU A CA 1
ATOM 1059 C C . GLU A 1 135 ? -6.696 4.478 14.590 1.00 95.62 135 GLU A C 1
ATOM 1061 O O . GLU A 1 135 ? -7.690 4.481 13.862 1.00 95.62 135 GLU A O 1
ATOM 1066 N N . HIS A 1 136 ? -5.461 4.609 14.089 1.00 96.81 136 HIS A N 1
ATOM 1067 C CA . HIS A 1 136 ? -5.194 4.805 12.667 1.00 96.81 136 HIS A CA 1
ATOM 1068 C C . HIS A 1 136 ? -5.828 3.724 11.783 1.00 96.81 136 HIS A C 1
ATOM 1070 O O . HIS A 1 136 ? -6.181 4.003 10.637 1.00 96.81 136 HIS A O 1
ATOM 1076 N N . VAL A 1 137 ? -5.971 2.504 12.310 1.00 97.19 137 VAL A N 1
ATOM 1077 C CA . VAL A 1 137 ? -6.576 1.378 11.599 1.00 97.19 137 VAL A CA 1
ATOM 1078 C C . VAL A 1 137 ? -8.049 1.670 11.339 1.00 97.19 137 VAL A C 1
ATOM 1080 O O . VAL A 1 137 ? -8.483 1.651 10.188 1.00 97.19 137 VAL A O 1
ATOM 1083 N N . GLN A 1 138 ? -8.815 1.996 12.385 1.00 97.12 138 GLN A N 1
ATOM 1084 C CA . GLN A 1 138 ? -10.239 2.303 12.241 1.00 97.12 138 GLN A CA 1
ATOM 1085 C C . GLN A 1 138 ? -10.452 3.587 11.434 1.00 97.12 138 GLN A C 1
ATOM 1087 O O . GLN A 1 138 ? -11.255 3.595 10.504 1.00 97.12 138 GLN A O 1
ATOM 1092 N N . LEU A 1 139 ? -9.655 4.625 11.705 1.00 97.88 139 LEU A N 1
ATOM 1093 C CA . LEU A 1 139 ? -9.697 5.883 10.962 1.00 97.88 139 LEU A CA 1
ATOM 1094 C C . LEU A 1 139 ? -9.447 5.687 9.462 1.00 97.88 139 LEU A C 1
ATOM 1096 O O . LEU A 1 139 ? -9.975 6.448 8.659 1.00 97.88 139 LEU A O 1
ATOM 1100 N N . LEU A 1 140 ? -8.653 4.689 9.059 1.00 98.06 140 LEU A N 1
ATOM 1101 C CA . LEU A 1 140 ? -8.495 4.334 7.652 1.00 98.06 140 LEU A CA 1
ATOM 1102 C C . LEU A 1 140 ? -9.733 3.622 7.096 1.00 98.06 140 LEU A C 1
ATOM 1104 O O . LEU A 1 140 ? -10.157 3.958 5.992 1.00 98.06 140 LEU A O 1
ATOM 1108 N N . PHE A 1 141 ? -10.323 2.669 7.828 1.00 97.81 141 PHE A N 1
ATOM 1109 C CA . PHE A 1 141 ? -11.544 1.969 7.396 1.00 97.81 141 PHE A CA 1
ATOM 1110 C C . PHE A 1 141 ? -12.699 2.933 7.124 1.00 97.81 141 PHE A C 1
ATOM 1112 O O . PHE A 1 141 ? -13.383 2.802 6.105 1.00 97.81 141 PHE A O 1
ATOM 1119 N N . ASP A 1 142 ? -12.834 3.962 7.958 1.00 97.62 142 ASP A N 1
ATOM 1120 C CA . ASP A 1 142 ? -13.839 5.015 7.801 1.00 97.62 142 ASP A CA 1
ATOM 1121 C C . ASP A 1 142 ? -13.637 5.847 6.517 1.00 97.62 142 ASP A C 1
ATOM 1123 O O . ASP A 1 142 ? -14.497 6.635 6.145 1.00 97.62 142 ASP A O 1
ATOM 1127 N N . ARG A 1 143 ? -12.519 5.655 5.799 1.00 97.88 143 ARG A N 1
ATOM 1128 C CA . ARG A 1 143 ? -12.148 6.362 4.560 1.00 97.88 143 ARG A CA 1
ATOM 1129 C C . ARG A 1 143 ? -12.134 5.470 3.321 1.00 97.88 143 ARG A C 1
ATOM 1131 O O . ARG A 1 143 ? -11.695 5.906 2.256 1.00 97.88 143 ARG A O 1
ATOM 1138 N N . LEU A 1 144 ? -12.613 4.227 3.425 1.00 97.50 144 LEU A N 1
ATOM 1139 C CA . LEU A 1 144 ? -12.640 3.264 2.311 1.00 97.50 144 LEU A CA 1
ATOM 1140 C C . LEU A 1 144 ? -13.968 3.225 1.544 1.00 97.50 144 LEU A C 1
ATOM 1142 O O . LEU A 1 144 ? -14.173 2.327 0.729 1.00 97.50 144 LEU A O 1
ATOM 1146 N N . HIS A 1 145 ? -14.865 4.192 1.745 1.00 95.25 145 HIS A N 1
ATOM 1147 C CA . HIS A 1 145 ? -16.225 4.152 1.187 1.00 95.25 145 HIS A CA 1
ATOM 1148 C C . HIS A 1 145 ? -16.232 4.103 -0.355 1.00 95.25 145 HIS A C 1
ATOM 1150 O O . HIS A 1 145 ? -17.059 3.427 -0.968 1.00 95.25 145 HIS A O 1
ATOM 1156 N N . ASN A 1 146 ? -15.245 4.741 -0.991 1.00 94.94 146 ASN A N 1
ATOM 1157 C CA . ASN A 1 146 ? -15.067 4.748 -2.447 1.00 94.94 146 ASN A CA 1
ATOM 1158 C C . ASN A 1 146 ? -14.311 3.521 -2.999 1.00 94.94 146 ASN A C 1
ATOM 1160 O O . ASN A 1 146 ? -14.043 3.444 -4.200 1.00 94.94 146 ASN A O 1
ATOM 1164 N N . CYS A 1 147 ? -13.955 2.550 -2.153 1.00 97.06 147 CYS A N 1
ATOM 1165 C CA . CYS A 1 147 ? -13.195 1.352 -2.517 1.00 97.06 147 CYS A CA 1
ATOM 1166 C C . CYS A 1 147 ? -14.083 0.099 -2.623 1.00 97.06 147 CYS A C 1
ATOM 1168 O O . CYS A 1 147 ? -13.667 -0.977 -2.220 1.00 97.06 147 CYS A O 1
ATOM 1170 N N . GLN A 1 148 ? -15.291 0.200 -3.186 1.00 95.38 148 GLN A N 1
ATOM 1171 C CA . GLN A 1 148 ? -16.268 -0.911 -3.242 1.00 95.38 148 GLN A CA 1
ATOM 1172 C C . GLN A 1 148 ? -15.768 -2.178 -3.962 1.00 95.38 148 GLN A C 1
ATOM 1174 O O . GLN A 1 148 ? -16.278 -3.268 -3.731 1.00 95.38 148 GLN A O 1
ATOM 1179 N N . TRP A 1 149 ? -14.772 -2.044 -4.842 1.00 97.31 149 TRP A N 1
ATOM 1180 C CA . TRP A 1 149 ? -14.136 -3.171 -5.529 1.00 97.31 149 TRP A CA 1
ATOM 1181 C C . TRP A 1 149 ? -13.153 -3.942 -4.631 1.00 97.31 149 TRP A C 1
ATOM 1183 O O . TRP A 1 149 ? -12.790 -5.075 -4.944 1.00 97.31 149 TRP A O 1
ATOM 1193 N N . LEU A 1 150 ? -12.679 -3.324 -3.544 1.00 97.75 150 LEU A N 1
ATOM 1194 C CA . LEU A 1 150 ? -11.730 -3.923 -2.620 1.00 97.75 150 LEU A CA 1
ATOM 1195 C C . LEU A 1 150 ? -12.469 -4.922 -1.729 1.00 97.75 150 LEU A C 1
ATOM 1197 O O . LEU A 1 150 ? -13.404 -4.562 -1.018 1.00 97.75 150 LEU A O 1
ATOM 1201 N N . SER A 1 151 ? -12.026 -6.180 -1.740 1.00 97.06 151 SER A N 1
ATOM 1202 C CA . SER A 1 151 ? -12.596 -7.212 -0.872 1.00 97.06 151 SER A CA 1
ATOM 1203 C C . SER A 1 151 ? -12.499 -6.803 0.600 1.00 97.06 151 SER A C 1
ATOM 1205 O O . SER A 1 151 ? -11.397 -6.661 1.135 1.00 97.06 151 SER A O 1
ATOM 1207 N N . ALA A 1 152 ? -13.652 -6.661 1.262 1.00 95.06 152 ALA A N 1
ATOM 1208 C CA . ALA A 1 152 ? -13.729 -6.273 2.669 1.00 95.06 152 ALA A CA 1
ATOM 1209 C C . ALA A 1 152 ? -12.981 -7.259 3.579 1.00 95.06 152 ALA A C 1
ATOM 1211 O O . ALA A 1 152 ? -12.241 -6.833 4.460 1.00 95.06 152 ALA A O 1
ATOM 1212 N N . GLY A 1 153 ? -13.099 -8.567 3.318 1.00 97.06 153 GLY A N 1
ATOM 1213 C CA . GLY A 1 153 ? -12.397 -9.596 4.091 1.00 97.06 153 GLY A CA 1
ATOM 1214 C C . GLY A 1 153 ? -10.875 -9.523 3.941 1.00 97.06 153 GLY A C 1
ATOM 1215 O O . GLY A 1 153 ? -10.155 -9.654 4.925 1.00 97.06 153 GLY A O 1
ATOM 1216 N N . ILE A 1 154 ? -10.373 -9.241 2.732 1.00 97.75 154 ILE A N 1
ATOM 1217 C CA . ILE A 1 154 ? -8.930 -9.057 2.504 1.00 97.75 154 ILE A CA 1
ATOM 1218 C C . ILE A 1 154 ? -8.437 -7.763 3.150 1.00 97.75 154 ILE A C 1
ATOM 1220 O O . ILE A 1 154 ? -7.402 -7.770 3.814 1.00 97.75 154 ILE A O 1
ATOM 1224 N N . ALA A 1 155 ? -9.187 -6.668 3.005 1.00 97.38 155 ALA A N 1
ATOM 1225 C CA . ALA A 1 155 ? -8.855 -5.406 3.653 1.00 97.38 155 ALA A CA 1
ATOM 1226 C C . ALA A 1 155 ? -8.799 -5.562 5.173 1.00 97.38 155 ALA A C 1
ATOM 1228 O O . ALA A 1 155 ? -7.839 -5.108 5.789 1.00 97.38 155 ALA A O 1
ATOM 1229 N N . GLN A 1 156 ? -9.768 -6.259 5.768 1.00 95.38 156 GLN A N 1
ATOM 1230 C CA . GLN A 1 156 ? -9.773 -6.573 7.192 1.00 95.38 156 GLN A CA 1
ATOM 1231 C C . GLN A 1 156 ? -8.547 -7.398 7.591 1.00 95.38 156 GLN A C 1
ATOM 1233 O O . GLN A 1 156 ? -7.808 -6.978 8.478 1.00 95.38 156 GLN A O 1
ATOM 1238 N N . ALA A 1 157 ? -8.286 -8.508 6.897 1.00 95.75 157 ALA A N 1
ATOM 1239 C CA . ALA A 1 157 ? -7.167 -9.394 7.204 1.00 95.75 157 ALA A CA 1
ATOM 1240 C C . ALA A 1 157 ? -5.804 -8.688 7.110 1.00 95.75 157 ALA A C 1
ATOM 1242 O O . ALA A 1 157 ? -4.950 -8.885 7.970 1.00 95.75 157 ALA A O 1
ATOM 1243 N N . VAL A 1 158 ? -5.597 -7.849 6.091 1.00 97.38 158 VAL A N 1
ATOM 1244 C CA . VAL A 1 158 ? -4.315 -7.164 5.873 1.00 97.38 158 VAL A CA 1
ATOM 1245 C C . VAL A 1 158 ? -4.184 -5.930 6.765 1.00 97.38 158 VAL A C 1
ATOM 1247 O O . VAL A 1 158 ? -3.204 -5.811 7.488 1.00 97.38 158 VAL A O 1
ATOM 1250 N N . ILE A 1 159 ? -5.148 -5.005 6.739 1.00 97.38 159 ILE A N 1
ATOM 1251 C CA . ILE A 1 159 ? -5.014 -3.706 7.420 1.00 97.38 159 ILE A CA 1
ATOM 1252 C C . ILE A 1 159 ? -5.073 -3.875 8.942 1.00 97.38 159 ILE A C 1
ATOM 1254 O O . ILE A 1 159 ? -4.291 -3.239 9.645 1.00 97.38 159 ILE A O 1
ATOM 1258 N N . ARG A 1 160 ? -5.958 -4.740 9.461 1.00 93.56 160 ARG A N 1
ATOM 1259 C CA . ARG A 1 160 ? -6.000 -5.015 10.907 1.00 93.56 160 ARG A CA 1
ATOM 1260 C C . ARG A 1 160 ? -4.872 -5.945 11.330 1.00 93.56 160 ARG A C 1
ATOM 1262 O O . ARG A 1 160 ? -4.226 -5.686 12.332 1.00 93.56 160 ARG A O 1
ATOM 1269 N N . GLY A 1 161 ? -4.603 -6.988 10.544 1.00 92.75 161 GLY A N 1
ATOM 1270 C CA . GLY A 1 161 ? -3.669 -8.042 10.933 1.00 92.75 161 GLY A CA 1
ATOM 1271 C C . GLY A 1 161 ? -2.189 -7.666 10.860 1.00 92.75 161 GLY A C 1
ATOM 1272 O O . GLY A 1 161 ? -1.381 -8.283 11.545 1.00 92.75 161 GLY A O 1
ATOM 1273 N N . ILE A 1 162 ? -1.789 -6.672 10.060 1.00 92.94 162 ILE A N 1
ATOM 1274 C CA . ILE A 1 162 ? -0.358 -6.400 9.828 1.00 92.94 162 ILE A CA 1
ATOM 1275 C C . ILE A 1 162 ? 0.390 -5.853 11.053 1.00 92.94 162 ILE A C 1
ATOM 1277 O O . ILE A 1 162 ? 1.614 -5.961 11.123 1.00 92.94 162 ILE A O 1
ATOM 1281 N N . ASN A 1 163 ? -0.335 -5.284 12.017 1.00 90.69 163 ASN A N 1
ATOM 1282 C CA . ASN A 1 163 ? 0.216 -4.810 13.286 1.00 90.69 163 ASN A CA 1
ATOM 1283 C C . ASN A 1 163 ? 0.009 -5.813 14.439 1.00 90.69 163 ASN A C 1
ATOM 1285 O O . ASN A 1 163 ? 0.505 -5.581 15.546 1.00 90.69 163 ASN A O 1
ATOM 1289 N N . GLU A 1 164 ? -0.680 -6.931 14.189 1.00 90.81 164 GLU A N 1
ATOM 1290 C CA . GLU A 1 164 ? -0.877 -7.996 15.170 1.00 90.81 164 GLU A CA 1
ATOM 1291 C C . GLU A 1 164 ? 0.400 -8.812 15.386 1.00 90.81 164 GLU A C 1
ATOM 1293 O O . GLU A 1 164 ? 1.279 -8.907 14.523 1.00 90.81 164 GLU A O 1
ATOM 1298 N N . ARG A 1 165 ? 0.517 -9.412 16.572 1.00 88.81 165 ARG A N 1
ATOM 1299 C CA . ARG A 1 165 ? 1.665 -10.237 16.963 1.00 88.81 165 ARG A CA 1
ATOM 1300 C C . ARG A 1 165 ? 1.160 -11.500 17.639 1.00 88.81 165 ARG A C 1
ATOM 1302 O O . ARG A 1 165 ? 0.200 -11.444 18.392 1.00 88.81 165 ARG A O 1
ATOM 1309 N N . MET A 1 166 ? 1.825 -12.628 17.383 1.00 87.50 166 MET A N 1
ATOM 1310 C CA . MET A 1 166 ? 1.406 -13.938 17.910 1.00 87.50 166 MET A CA 1
ATOM 1311 C C . MET A 1 166 ? 1.447 -14.026 19.440 1.00 87.50 166 MET A C 1
ATOM 1313 O O . MET A 1 166 ? 0.818 -14.908 19.996 1.00 87.50 166 MET A O 1
ATOM 1317 N N . ASP A 1 167 ? 2.189 -13.132 20.096 1.00 87.62 167 ASP A N 1
ATOM 1318 C CA . ASP A 1 167 ? 2.303 -13.023 21.553 1.00 87.62 167 ASP A CA 1
ATOM 1319 C C . ASP A 1 167 ? 1.259 -12.068 22.171 1.00 87.62 167 ASP A C 1
ATOM 1321 O O . ASP A 1 167 ? 1.420 -11.639 23.313 1.00 87.62 167 ASP A O 1
ATOM 1325 N N . GLY A 1 168 ? 0.249 -11.642 21.401 1.00 85.31 168 GLY A N 1
ATOM 1326 C CA . GLY A 1 168 ? -0.794 -10.710 21.841 1.00 85.31 168 GLY A CA 1
ATOM 1327 C C . GLY A 1 168 ? -0.324 -9.261 22.031 1.00 85.31 168 GLY A C 1
ATOM 1328 O O . GLY A 1 168 ? -1.137 -8.377 22.280 1.00 85.31 168 GLY A O 1
ATOM 1329 N N . SER A 1 169 ? 0.970 -8.957 21.858 1.00 85.50 169 SER A N 1
ATOM 1330 C CA . SER A 1 169 ? 1.501 -7.593 22.030 1.00 85.50 169 SER A CA 1
ATOM 1331 C C . SER A 1 169 ? 1.227 -6.662 20.836 1.00 85.50 169 SER A C 1
ATOM 1333 O O . SER A 1 169 ? 1.698 -5.518 20.805 1.00 85.50 169 SER A O 1
ATOM 1335 N N . GLY A 1 170 ? 0.511 -7.160 19.827 1.00 87.69 170 GLY A N 1
ATOM 1336 C CA . GLY A 1 170 ? 0.085 -6.424 18.642 1.00 87.69 170 GLY A CA 1
ATOM 1337 C C . GLY A 1 170 ? -1.101 -5.491 18.887 1.00 87.69 170 GLY A C 1
ATOM 1338 O O . GLY A 1 170 ? -1.490 -5.235 20.023 1.00 87.69 170 GLY A O 1
ATOM 1339 N N . TYR A 1 171 ? -1.629 -4.924 17.806 1.00 89.44 171 TYR A N 1
ATOM 1340 C CA . TYR A 1 171 ? -2.817 -4.068 17.816 1.00 89.44 171 TYR A CA 1
ATOM 1341 C C . TYR A 1 171 ? -3.491 -4.108 16.426 1.00 89.44 171 TYR A C 1
ATOM 1343 O O . TYR A 1 171 ? -2.802 -4.409 15.446 1.00 89.44 171 TYR A O 1
ATOM 1351 N N . PRO A 1 172 ? -4.782 -3.739 16.287 1.00 87.44 172 PRO A N 1
ATOM 1352 C CA . PRO A 1 172 ? -5.661 -3.136 17.297 1.00 87.44 172 PRO A CA 1
ATOM 1353 C C . PRO A 1 172 ? -6.342 -4.117 18.262 1.00 87.44 172 PRO A C 1
ATOM 1355 O O . PRO A 1 172 ? -6.823 -3.680 19.300 1.00 87.44 172 PRO A O 1
ATOM 1358 N N . GLU A 1 173 ? -6.412 -5.405 17.940 1.00 87.06 173 GLU A N 1
ATOM 1359 C CA . GLU A 1 173 ? -7.160 -6.405 18.713 1.00 87.06 173 GLU A CA 1
ATOM 1360 C C . GLU A 1 173 ? -6.287 -7.091 19.771 1.00 87.06 173 GLU A C 1
ATOM 1362 O O . GLU A 1 173 ? -6.825 -7.612 20.746 1.00 87.06 173 GLU A O 1
ATOM 1367 N N . GLY A 1 174 ? -4.957 -7.070 19.610 1.00 81.00 174 GLY A N 1
ATOM 1368 C CA . GLY A 1 174 ? -4.040 -7.741 20.538 1.00 81.00 174 GLY A CA 1
ATOM 1369 C C . GLY A 1 174 ? -4.265 -9.250 20.523 1.00 81.00 174 GLY A C 1
ATOM 1370 O O . GLY A 1 174 ? -4.306 -9.893 21.571 1.00 81.00 174 GLY A O 1
ATOM 1371 N N . ALA A 1 175 ? -4.502 -9.800 19.330 1.00 71.62 175 ALA A N 1
ATOM 1372 C CA . ALA A 1 175 ? -5.001 -11.154 19.159 1.00 71.62 175 ALA A CA 1
ATOM 1373 C C . ALA A 1 175 ? -3.940 -12.179 19.584 1.00 71.62 175 ALA A C 1
ATOM 1375 O O . ALA A 1 175 ? -3.017 -12.487 18.827 1.00 71.62 175 ALA A O 1
ATOM 1376 N N . ASP A 1 176 ? -4.090 -12.722 20.791 1.00 56.94 176 ASP A N 1
ATOM 1377 C CA . ASP A 1 176 ? -3.323 -13.873 21.248 1.00 56.94 176 ASP A CA 1
ATOM 1378 C C . ASP A 1 176 ? -3.831 -15.133 20.532 1.00 56.94 176 ASP A C 1
ATOM 1380 O O . ASP A 1 176 ? -5.034 -15.411 20.492 1.00 56.94 176 ASP A O 1
ATOM 1384 N N . LYS A 1 177 ? -2.912 -15.886 19.926 1.00 51.72 177 LYS A N 1
ATOM 1385 C CA . LYS A 1 177 ? -3.193 -17.220 19.380 1.00 51.72 177 LYS A CA 1
ATOM 1386 C C . LYS A 1 177 ? -2.501 -18.254 20.263 1.00 51.72 177 LYS A C 1
ATOM 1388 O O . LYS A 1 177 ? -1.641 -18.991 19.781 1.00 51.72 177 LYS A O 1
ATOM 1393 N N . GLY A 1 178 ? -2.852 -18.228 21.549 1.00 47.19 178 GLY A N 1
ATOM 1394 C CA . GLY A 1 178 ? -2.520 -19.261 22.531 1.00 47.19 178 GLY A CA 1
ATOM 1395 C C . GLY A 1 178 ? -3.182 -20.597 22.224 1.00 47.19 178 GLY A C 1
ATOM 1396 O O . GLY A 1 178 ? -4.323 -20.593 21.703 1.00 47.19 178 GLY A O 1
#

InterPro domains:
  IPR037522 HD-GYP domain [PF13487] (93-176)
  IPR037522 HD-GYP domain [PS51832] (50-178)

Radius of gyration: 16.22 Å; chains: 1; bounding box: 35×41×42 Å

pLDDT: mean 92.73, std 10.17, range [36.72, 98.88]